Protein AF-A0A180F363-F1 (afdb_monomer)

Foldseek 3Di:
DCVVCVNVPNDPDPVVVCLLQQNDFDQDPPDPPSVDDTGRDPNRNPVSVVVVVVVLVVCLVPVPDPSVVVVVVVD

Radius of gyration: 15.14 Å; Cα contacts (8 Å, |Δi|>4): 61; chains: 1; bounding box: 44×22×33 Å

Solvent-accessible surface area (backbone atoms only — not comparable to full-atom values): 4466 Å² total; per-residue (Å²): 107,52,80,84,26,61,72,59,66,78,45,97,42,71,67,62,46,30,37,48,27,40,74,39,64,43,74,50,74,86,64,99,49,67,84,50,79,64,43,58,56,89,85,27,40,61,66,59,33,51,53,52,50,52,51,50,52,53,47,23,74,70,48,88,48,75,56,24,58,53,47,66,73,71,10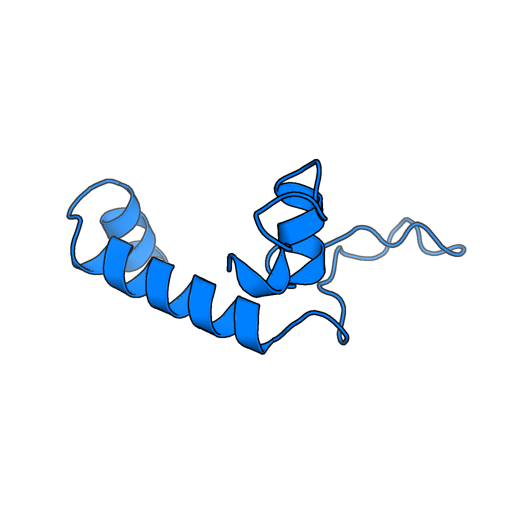8

pLDDT: mean 85.37, std 8.64, range [60.28, 93.94]

Structure (mmCIF, N/CA/C/O backbone):
data_AF-A0A180F363-F1
#
_entry.id   AF-A0A180F363-F1
#
loop_
_atom_site.group_PDB
_atom_site.id
_atom_site.type_symbol
_atom_site.label_atom_id
_atom_site.label_alt_id
_atom_site.label_comp_id
_atom_site.label_asym_id
_atom_site.label_entity_id
_atom_site.label_seq_id
_atom_site.pdbx_PDB_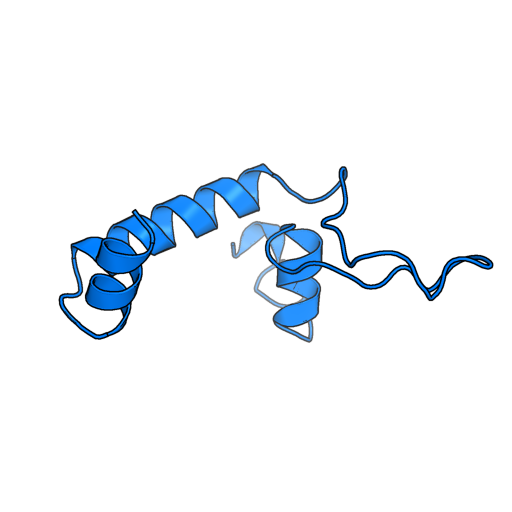ins_code
_atom_site.Cartn_x
_atom_site.Cartn_y
_atom_site.Cartn_z
_atom_site.occupancy
_atom_site.B_iso_or_equiv
_atom_site.auth_seq_id
_atom_site.auth_comp_id
_atom_site.auth_asym_id
_atom_site.auth_atom_id
_atom_site.pdbx_PDB_model_num
ATOM 1 N N . MET A 1 1 ? -6.951 -2.485 -10.239 1.00 80.38 1 MET A N 1
ATOM 2 C CA . MET A 1 1 ? -5.709 -3.265 -10.012 1.00 80.38 1 MET A CA 1
ATOM 3 C C . MET A 1 1 ? -5.413 -4.231 -11.153 1.00 80.38 1 MET A C 1
ATOM 5 O O . MET A 1 1 ? -4.314 -4.148 -11.668 1.00 80.38 1 M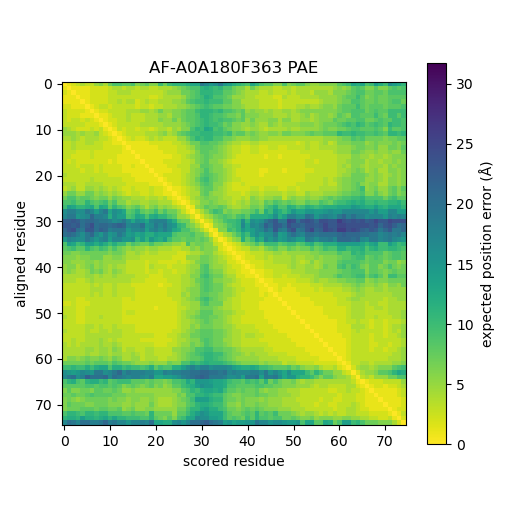ET A O 1
ATOM 9 N N . ILE A 1 2 ? -6.369 -5.062 -11.598 1.00 88.12 2 ILE A N 1
ATOM 10 C CA . ILE A 1 2 ? -6.156 -6.081 -12.653 1.00 88.12 2 ILE A CA 1
ATOM 11 C C . ILE A 1 2 ? -5.509 -5.512 -13.928 1.00 88.12 2 ILE A C 1
ATOM 13 O O . ILE A 1 2 ? -4.542 -6.081 -14.416 1.00 88.12 2 ILE A O 1
ATOM 17 N N . VAL A 1 3 ? -5.992 -4.375 -14.440 1.00 88.50 3 VAL A N 1
ATOM 18 C CA . VAL A 1 3 ? -5.420 -3.745 -15.648 1.00 88.50 3 VAL A CA 1
ATOM 19 C C . VAL A 1 3 ? -3.984 -3.260 -15.412 1.00 88.50 3 VAL A C 1
ATOM 21 O O . VAL A 1 3 ? -3.108 -3.518 -16.228 1.00 88.50 3 VAL A O 1
ATOM 24 N N . VAL A 1 4 ? -3.725 -2.6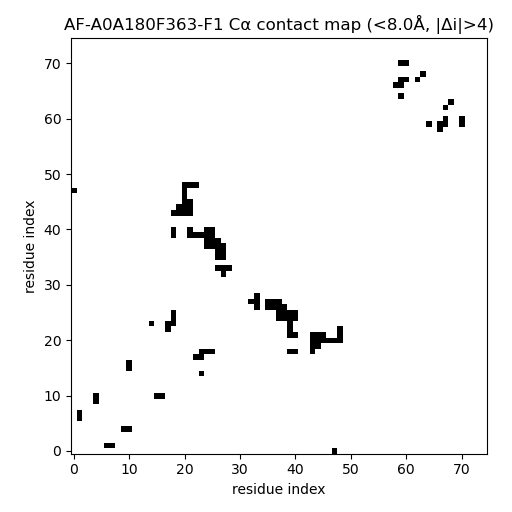19 -14.266 1.00 87.06 4 VAL A N 1
ATOM 25 C CA . VAL A 1 4 ? -2.401 -2.074 -13.902 1.00 87.06 4 VAL A CA 1
ATOM 26 C C . VAL A 1 4 ? -1.360 -3.180 -13.722 1.00 87.06 4 VAL A C 1
ATOM 28 O O . VAL A 1 4 ? -0.190 -2.974 -14.016 1.00 87.06 4 VAL A O 1
ATOM 31 N N . THR A 1 5 ? -1.768 -4.356 -13.242 1.00 89.56 5 THR A N 1
ATOM 32 C CA . THR A 1 5 ? -0.868 -5.494 -13.010 1.00 89.56 5 THR A CA 1
ATOM 33 C C . THR A 1 5 ? -0.874 -6.522 -14.142 1.00 89.56 5 THR A C 1
ATOM 35 O O . THR A 1 5 ? -0.264 -7.579 -13.983 1.00 89.56 5 THR A O 1
ATOM 38 N N . LYS A 1 6 ? -1.603 -6.260 -15.239 1.00 91.19 6 LYS A N 1
ATOM 39 C CA . LYS A 1 6 ? -1.925 -7.231 -16.299 1.00 91.19 6 LYS A CA 1
ATOM 40 C C . LYS A 1 6 ? -2.328 -8.596 -15.737 1.00 91.19 6 LYS A C 1
ATOM 42 O O . LYS A 1 6 ? -1.693 -9.609 -16.002 1.00 91.19 6 LYS A O 1
ATOM 47 N N . GLY A 1 7 ? -3.349 -8.616 -14.886 1.00 90.62 7 GLY A N 1
ATOM 48 C CA . GLY A 1 7 ? -3.804 -9.851 -14.247 1.00 90.62 7 GLY A CA 1
ATOM 49 C C . GLY A 1 7 ? -2.782 -10.441 -13.275 1.00 90.62 7 GLY A C 1
ATOM 50 O O . GLY A 1 7 ? -2.670 -11.655 -13.180 1.00 90.62 7 GLY A O 1
ATOM 51 N N . PHE A 1 8 ? -2.047 -9.589 -12.553 1.00 86.31 8 PHE A N 1
ATOM 52 C CA . PHE A 1 8 ? -1.004 -9.985 -11.593 1.00 86.31 8 PHE A CA 1
ATOM 53 C C . PHE A 1 8 ? 0.222 -10.674 -12.212 1.00 86.31 8 PHE A C 1
ATOM 55 O O . PHE A 1 8 ? 1.036 -11.229 -11.483 1.00 86.31 8 PHE A O 1
ATOM 62 N N . MET A 1 9 ? 0.399 -10.584 -13.532 1.00 88.62 9 MET A N 1
ATOM 63 C CA . MET A 1 9 ? 1.566 -11.142 -14.221 1.00 88.62 9 MET A CA 1
ATOM 64 C C . MET A 1 9 ? 2.783 -10.207 -14.180 1.00 88.62 9 MET A C 1
ATOM 66 O O . MET A 1 9 ? 3.916 -10.677 -14.136 1.00 88.62 9 MET A O 1
ATOM 70 N N . ASP A 1 10 ? 2.568 -8.886 -14.158 1.00 88.31 10 ASP A N 1
ATOM 71 C CA . ASP A 1 10 ? 3.661 -7.903 -14.253 1.00 88.31 10 ASP A CA 1
ATOM 72 C C . ASP A 1 10 ? 4.509 -7.802 -12.968 1.00 88.31 10 ASP A C 1
ATOM 74 O O . ASP A 1 10 ? 5.651 -7.339 -13.004 1.00 88.31 10 ASP A O 1
ATOM 78 N N . PHE A 1 11 ? 3.976 -8.223 -11.817 1.00 88.06 11 PHE A N 1
ATOM 79 C CA . PHE A 1 11 ? 4.653 -8.109 -10.524 1.00 88.06 11 PHE A CA 1
ATOM 80 C C . PHE A 1 11 ? 4.730 -9.465 -9.827 1.00 88.06 11 PHE A C 1
ATOM 82 O O . PHE A 1 11 ? 3.724 -9.999 -9.379 1.00 88.06 11 PHE A O 1
ATOM 89 N N . THR A 1 12 ? 5.950 -9.974 -9.655 1.00 87.06 12 THR A N 1
ATOM 90 C CA . THR A 1 12 ? 6.211 -11.232 -8.930 1.00 87.06 12 THR A CA 1
ATOM 91 C C . THR A 1 12 ? 6.118 -11.088 -7.409 1.00 87.06 12 THR A C 1
ATOM 93 O O . THR A 1 12 ? 6.029 -12.076 -6.695 1.00 87.06 12 THR A O 1
ATOM 96 N N . ASP A 1 13 ? 6.234 -9.858 -6.906 1.00 88.88 13 ASP A N 1
ATOM 97 C CA . ASP A 1 13 ? 6.300 -9.538 -5.481 1.00 88.88 13 ASP A CA 1
ATOM 98 C C . ASP A 1 13 ? 5.390 -8.341 -5.194 1.00 88.88 13 ASP A C 1
ATOM 100 O O . ASP A 1 13 ? 5.466 -7.302 -5.864 1.00 88.88 13 ASP A O 1
ATOM 104 N N . ALA A 1 14 ? 4.555 -8.477 -4.165 1.00 88.88 14 ALA A N 1
ATOM 105 C CA . ALA A 1 14 ? 3.681 -7.422 -3.677 1.00 88.88 14 ALA A CA 1
ATOM 106 C C . ALA A 1 14 ? 4.459 -6.140 -3.333 1.00 88.88 14 ALA A C 1
ATOM 108 O O . ALA A 1 14 ? 3.984 -5.041 -3.618 1.00 88.88 14 ALA A O 1
ATOM 109 N N . ARG A 1 15 ? 5.686 -6.241 -2.800 1.00 89.12 15 ARG A N 1
ATOM 110 C CA . ARG A 1 15 ? 6.515 -5.067 -2.484 1.00 89.12 15 ARG A CA 1
ATOM 111 C C . ARG A 1 15 ? 6.912 -4.289 -3.741 1.00 89.12 15 ARG A C 1
ATOM 113 O O . ARG A 1 15 ? 6.909 -3.058 -3.702 1.00 89.12 15 ARG A O 1
ATOM 120 N N . LYS A 1 16 ? 7.199 -4.967 -4.859 1.00 89.62 16 LYS A N 1
ATOM 121 C CA . LYS A 1 16 ? 7.506 -4.311 -6.147 1.00 89.62 16 LYS A CA 1
ATOM 122 C C . LYS A 1 16 ? 6.298 -3.542 -6.676 1.00 89.62 16 LYS A C 1
ATOM 124 O O . LYS A 1 16 ? 6.441 -2.411 -7.137 1.00 89.62 16 LYS A O 1
ATOM 129 N N . PHE A 1 17 ? 5.106 -4.117 -6.544 1.00 91.50 17 PHE A N 1
ATOM 130 C CA . PHE A 1 17 ? 3.873 -3.413 -6.879 1.00 91.50 17 PHE A CA 1
ATOM 131 C C . PHE A 1 17 ? 3.635 -2.205 -5.956 1.00 91.50 17 PHE A C 1
ATOM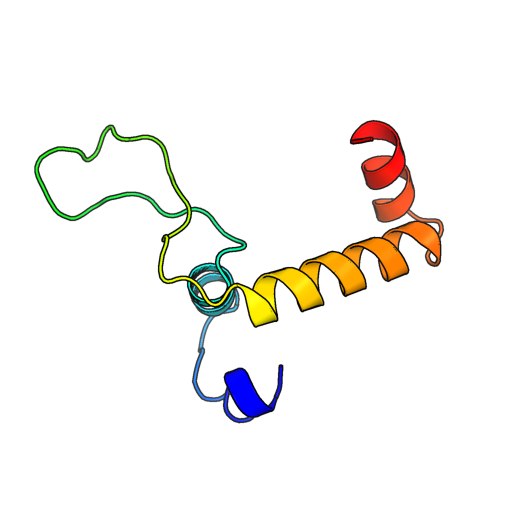 133 O O . PHE A 1 17 ? 3.333 -1.112 -6.43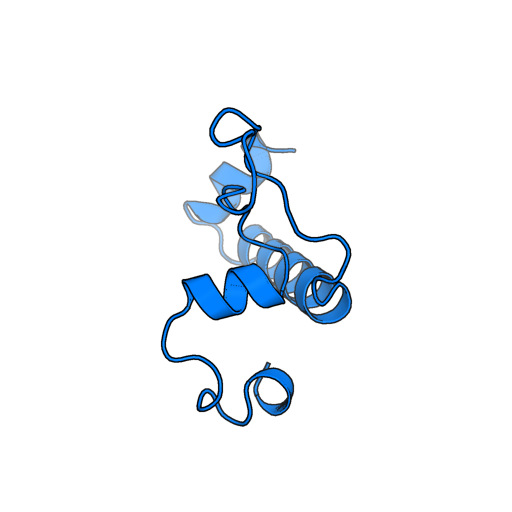1 1.00 91.50 17 PHE A O 1
ATOM 140 N N . CYS A 1 18 ? 3.857 -2.348 -4.646 1.00 90.69 18 CYS A N 1
ATOM 141 C CA . CYS A 1 18 ? 3.740 -1.242 -3.691 1.00 90.69 18 CYS A CA 1
ATOM 142 C C . CYS A 1 18 ? 4.741 -0.106 -3.953 1.00 90.69 18 CYS A C 1
ATOM 144 O O . CYS A 1 18 ? 4.415 1.055 -3.700 1.00 90.69 18 CYS A O 1
ATOM 146 N N . TYR A 1 19 ? 5.936 -0.414 -4.466 1.00 89.81 19 TYR A N 1
ATOM 147 C CA . TYR A 1 19 ? 6.889 0.589 -4.946 1.00 89.81 19 TYR A CA 1
ATOM 148 C C . TYR A 1 19 ? 6.316 1.349 -6.146 1.00 89.81 19 TYR A C 1
ATOM 150 O O . TYR A 1 19 ? 6.293 2.579 -6.145 1.00 89.81 19 TYR A O 1
ATOM 158 N N . HIS A 1 20 ? 5.813 0.618 -7.147 1.00 90.56 20 HIS A N 1
ATOM 159 C CA . HIS A 1 20 ? 5.219 1.198 -8.353 1.00 90.56 20 HIS A CA 1
ATOM 160 C C . HIS A 1 20 ? 4.029 2.110 -8.021 1.00 90.56 20 HIS A C 1
ATOM 162 O O . HIS A 1 20 ? 3.940 3.227 -8.526 1.00 90.56 20 HIS A O 1
ATOM 168 N N . ALA A 1 21 ? 3.159 1.676 -7.107 1.00 93.00 21 ALA A N 1
ATOM 169 C CA . ALA A 1 21 ? 2.034 2.461 -6.604 1.00 93.00 21 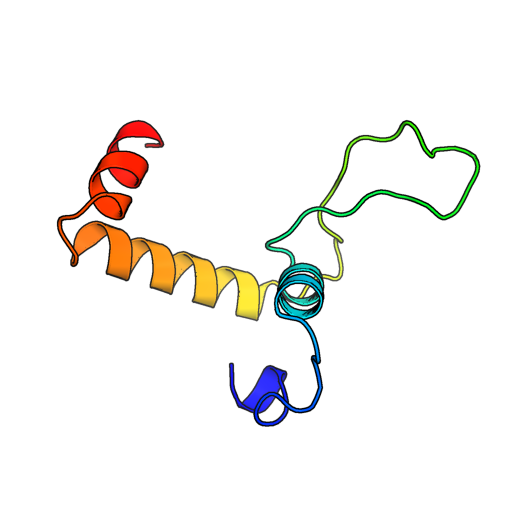ALA A CA 1
ATOM 170 C C . ALA A 1 21 ? 2.446 3.574 -5.618 1.00 93.00 21 ALA A C 1
ATOM 172 O O . ALA A 1 21 ? 1.611 4.362 -5.191 1.00 93.00 21 ALA A O 1
ATOM 173 N N . GLY A 1 22 ? 3.712 3.654 -5.200 1.00 92.00 22 GLY A N 1
ATOM 174 C CA . GLY A 1 22 ? 4.191 4.684 -4.275 1.00 92.00 22 GLY A CA 1
ATOM 175 C C . GLY A 1 22 ? 3.594 4.603 -2.868 1.00 92.00 22 GLY A C 1
ATOM 176 O O . GLY A 1 22 ? 3.408 5.630 -2.202 1.00 92.00 22 GLY A O 1
ATOM 177 N N . VAL A 1 23 ? 3.269 3.386 -2.436 1.00 92.12 23 VAL A N 1
ATOM 178 C CA . VAL A 1 23 ? 2.794 3.060 -1.085 1.00 92.12 23 VAL A CA 1
ATOM 179 C C . VAL A 1 23 ? 3.973 2.689 -0.186 1.00 92.12 23 VAL A C 1
ATOM 181 O O . VAL A 1 23 ? 4.015 3.098 0.970 1.00 92.12 23 VAL A O 1
ATOM 184 N N . ALA A 1 24 ? 4.958 1.967 -0.726 1.00 90.75 24 ALA A N 1
ATOM 185 C CA . ALA A 1 24 ? 6.165 1.594 0.002 1.00 90.75 24 ALA A CA 1
ATOM 186 C C . ALA A 1 24 ? 7.316 2.572 -0.304 1.00 90.75 24 ALA A C 1
ATOM 188 O O . ALA A 1 24 ? 7.577 2.858 -1.477 1.00 90.75 24 ALA A O 1
ATOM 189 N N . PRO A 1 25 ? 8.024 3.086 0.717 1.00 87.38 25 PRO A N 1
ATOM 190 C CA . PRO A 1 25 ? 9.228 3.874 0.509 1.00 87.38 25 PRO A CA 1
ATOM 191 C C . PRO A 1 25 ? 10.394 2.973 0.083 1.00 87.38 25 PRO A C 1
ATOM 193 O O . PRO A 1 25 ? 10.432 1.785 0.409 1.00 87.38 25 PRO A O 1
ATOM 196 N N . PHE A 1 26 ? 11.370 3.548 -0.615 1.00 80.75 26 PHE A N 1
ATOM 197 C CA . PHE A 1 26 ? 12.546 2.831 -1.092 1.00 80.75 26 PHE A CA 1
ATOM 198 C C . PHE A 1 26 ? 13.848 3.482 -0.652 1.00 80.75 26 PHE A C 1
ATOM 200 O O . PHE A 1 26 ? 13.935 4.705 -0.511 1.00 80.75 26 PHE A O 1
ATOM 207 N N . SER A 1 27 ? 14.862 2.643 -0.455 1.00 79.06 27 SER A N 1
ATOM 208 C CA . SER A 1 27 ? 16.230 3.071 -0.193 1.00 79.06 27 SER A CA 1
ATOM 209 C C . SER A 1 27 ? 16.898 3.511 -1.490 1.00 79.06 27 SER A C 1
ATOM 211 O O . SER A 1 27 ? 16.891 2.776 -2.479 1.00 79.06 27 SER A O 1
ATOM 213 N N . TYR A 1 28 ? 17.510 4.692 -1.482 1.00 73.56 28 TYR A N 1
ATOM 214 C CA . TYR A 1 28 ? 18.367 5.130 -2.579 1.00 73.56 28 TYR A CA 1
ATOM 215 C C . TYR A 1 28 ? 19.671 4.322 -2.560 1.00 73.56 28 TYR A C 1
ATOM 217 O O . TYR A 1 28 ? 20.482 4.479 -1.653 1.00 73.56 28 TYR A O 1
ATOM 225 N N . SER A 1 29 ? 19.863 3.453 -3.555 1.00 69.62 29 SER A N 1
ATOM 226 C CA . SER A 1 29 ? 21.102 2.682 -3.746 1.00 69.62 29 SER A CA 1
ATOM 227 C C . SER A 1 29 ? 21.974 3.200 -4.896 1.00 69.62 29 SER A C 1
ATOM 229 O O . SER A 1 29 ? 23.125 2.793 -5.019 1.00 69.62 29 SER A O 1
ATOM 231 N N . SER A 1 30 ? 21.460 4.110 -5.732 1.00 63.22 30 SER A N 1
ATOM 232 C CA . SER A 1 30 ? 22.199 4.702 -6.851 1.00 63.22 30 SER A CA 1
ATOM 233 C C . SER A 1 30 ? 22.884 6.009 -6.428 1.00 63.22 30 SER A C 1
ATOM 235 O O . SER A 1 30 ? 22.214 7.028 -6.242 1.00 63.22 30 SER A O 1
ATOM 237 N N . GLY A 1 31 ? 24.212 5.983 -6.291 1.00 67.19 31 GLY A N 1
ATOM 238 C CA . GLY A 1 31 ? 25.052 7.132 -5.921 1.00 67.19 31 GLY A CA 1
ATOM 239 C C . GLY A 1 31 ? 25.561 7.089 -4.474 1.00 67.19 31 GLY A C 1
ATOM 240 O O . GLY A 1 31 ? 25.113 6.283 -3.665 1.00 67.19 31 GLY A O 1
ATOM 241 N N . SER A 1 32 ? 26.491 7.985 -4.128 1.00 60.28 32 SER A N 1
ATOM 242 C CA . SER A 1 32 ? 27.197 8.056 -2.829 1.00 60.28 32 SER A CA 1
ATOM 243 C C . SER A 1 32 ? 26.306 8.308 -1.595 1.00 60.28 32 SER A C 1
ATOM 245 O O . SER A 1 32 ? 26.804 8.413 -0.475 1.00 60.28 32 SER A O 1
ATOM 247 N N . SER A 1 33 ? 24.982 8.382 -1.762 1.00 60.91 33 SER A N 1
ATOM 248 C CA . SER A 1 33 ? 24.010 8.696 -0.712 1.00 60.91 33 SER A CA 1
ATOM 249 C C . SER A 1 33 ? 23.222 7.465 -0.243 1.00 60.91 33 SER A C 1
ATOM 251 O O . SER A 1 33 ? 21.995 7.474 -0.185 1.00 60.91 33 SER A O 1
ATOM 253 N N . ILE A 1 34 ? 23.930 6.408 0.163 1.00 65.44 34 ILE A N 1
ATOM 254 C CA . ILE A 1 34 ? 23.335 5.224 0.822 1.00 65.44 34 ILE A CA 1
ATOM 255 C C . ILE A 1 34 ? 22.734 5.594 2.201 1.00 65.44 34 ILE A C 1
ATOM 257 O O . ILE A 1 34 ? 21.882 4.891 2.733 1.00 65.44 34 ILE A O 1
ATOM 261 N N . ARG A 1 35 ? 23.123 6.748 2.771 1.00 71.88 35 ARG A N 1
ATOM 262 C CA . ARG A 1 35 ? 22.613 7.287 4.048 1.00 71.88 35 ARG A CA 1
ATOM 263 C C . ARG A 1 35 ? 21.336 8.138 3.926 1.00 71.88 35 ARG A C 1
ATOM 265 O O . ARG A 1 35 ? 20.889 8.697 4.926 1.00 71.88 35 ARG A O 1
ATOM 272 N N . SER A 1 36 ? 20.757 8.296 2.731 1.00 74.31 36 SER A N 1
ATOM 273 C CA . SER A 1 36 ? 19.534 9.097 2.565 1.00 74.31 36 SER A CA 1
ATOM 274 C C . SER A 1 36 ? 18.314 8.398 3.170 1.00 74.31 36 SER A C 1
ATOM 276 O O . SER A 1 36 ? 18.184 7.179 3.088 1.00 74.31 36 SER A O 1
ATOM 278 N N . ARG A 1 37 ? 17.378 9.173 3.737 1.00 82.06 37 ARG A N 1
ATOM 279 C CA . ARG A 1 37 ? 16.094 8.634 4.215 1.00 82.06 37 ARG A CA 1
ATOM 280 C C . ARG A 1 37 ? 15.333 7.977 3.063 1.00 82.06 37 ARG A C 1
ATOM 282 O O . ARG A 1 37 ? 15.294 8.523 1.960 1.00 82.06 37 ARG A O 1
ATOM 289 N N . ASN A 1 38 ? 14.667 6.861 3.352 1.00 86.81 38 ASN A N 1
ATOM 290 C CA . ASN A 1 38 ? 13.803 6.196 2.382 1.00 86.81 38 ASN A CA 1
ATOM 291 C C . ASN A 1 38 ? 12.677 7.145 1.952 1.00 86.81 38 ASN A C 1
ATOM 293 O O . ASN A 1 38 ? 12.035 7.782 2.790 1.00 86.81 38 ASN A O 1
ATOM 297 N N . ARG A 1 39 ? 12.435 7.247 0.644 1.00 85.81 39 ARG A N 1
ATOM 298 C CA . ARG A 1 39 ? 11.401 8.120 0.070 1.00 85.81 39 ARG A CA 1
ATOM 299 C C . ARG A 1 39 ? 10.529 7.345 -0.903 1.00 85.81 39 ARG A C 1
ATOM 301 O O . ARG A 1 39 ? 10.903 6.278 -1.366 1.00 85.81 39 ARG A O 1
ATOM 308 N N . VAL A 1 40 ? 9.349 7.878 -1.192 1.00 88.50 40 VAL A N 1
ATOM 309 C CA . VAL A 1 40 ? 8.501 7.397 -2.287 1.00 88.50 40 VAL A CA 1
ATOM 310 C C . VAL A 1 40 ? 8.921 8.094 -3.580 1.00 88.50 40 VAL A C 1
ATOM 312 O O . VAL A 1 40 ? 9.338 9.254 -3.558 1.00 88.50 40 VAL A O 1
ATOM 315 N N . LEU A 1 41 ? 8.822 7.397 -4.712 1.00 84.50 41 LEU A N 1
ATOM 316 C CA . LEU A 1 41 ? 9.240 7.939 -6.002 1.00 84.50 41 LEU A CA 1
ATOM 317 C C . LEU A 1 41 ? 8.208 8.958 -6.497 1.00 84.50 41 LEU A C 1
ATOM 319 O O . LEU A 1 41 ? 7.010 8.687 -6.472 1.00 84.50 41 LEU A O 1
ATOM 323 N N . GLN A 1 42 ? 8.653 10.109 -7.005 1.00 85.19 42 GLN A N 1
ATOM 324 C CA . GLN A 1 42 ? 7.734 11.127 -7.542 1.00 85.19 42 GLN A CA 1
ATOM 325 C C . GLN A 1 42 ? 6.940 10.635 -8.761 1.00 85.19 42 GLN A C 1
ATOM 327 O O . GLN A 1 42 ? 5.801 11.053 -8.969 1.00 85.19 42 GLN A O 1
ATOM 332 N N . ARG A 1 43 ? 7.537 9.715 -9.532 1.00 87.56 43 ARG A N 1
ATOM 333 C CA . ARG A 1 43 ? 6.940 9.056 -10.703 1.00 87.56 43 ARG A CA 1
ATOM 334 C C . ARG A 1 43 ? 6.057 7.850 -10.342 1.00 87.56 43 ARG A C 1
ATOM 336 O O . ARG A 1 43 ? 5.604 7.149 -11.235 1.00 87.56 43 ARG A O 1
ATOM 343 N N . ALA A 1 44 ? 5.833 7.567 -9.060 1.00 91.12 44 ALA A N 1
ATOM 344 C CA . ALA A 1 44 ? 4.922 6.493 -8.681 1.00 91.12 44 ALA A CA 1
ATOM 345 C C . ALA A 1 44 ? 3.506 6.737 -9.233 1.00 91.12 44 ALA A C 1
ATOM 347 O O . ALA A 1 44 ? 3.082 7.885 -9.391 1.00 91.12 44 ALA A O 1
ATOM 348 N N . ASP A 1 45 ? 2.764 5.662 -9.487 1.00 91.94 45 ASP A N 1
ATOM 349 C CA . ASP A 1 45 ? 1.380 5.737 -9.946 1.00 91.94 45 ASP A CA 1
ATOM 350 C C . ASP A 1 45 ? 0.463 6.250 -8.824 1.00 91.94 45 ASP A C 1
ATOM 352 O O . ASP A 1 45 ? -0.038 5.506 -7.974 1.00 91.94 45 ASP A O 1
ATOM 356 N N . LYS A 1 46 ? 0.238 7.566 -8.845 1.00 91.19 46 LYS A N 1
ATOM 357 C CA . LYS A 1 46 ? -0.588 8.284 -7.870 1.00 91.19 46 LYS A CA 1
ATOM 358 C C . LYS A 1 46 ? -2.067 7.894 -7.953 1.00 91.19 46 LYS A C 1
ATOM 360 O O . LYS A 1 46 ? -2.765 8.018 -6.950 1.00 91.19 46 LYS A O 1
ATOM 365 N N . SER A 1 47 ? -2.543 7.407 -9.102 1.00 93.12 47 SER A N 1
ATOM 366 C CA . SER A 1 47 ? -3.938 6.983 -9.262 1.00 93.12 47 SER A CA 1
ATOM 367 C C . SER A 1 47 ? -4.197 5.693 -8.486 1.00 93.12 47 SER A C 1
ATOM 369 O O . SER A 1 47 ? -5.087 5.636 -7.634 1.00 93.12 47 SER A O 1
ATOM 371 N N . THR A 1 48 ? -3.329 4.697 -8.671 1.00 92.38 48 THR A N 1
ATOM 372 C CA . THR A 1 48 ? -3.363 3.445 -7.913 1.00 92.38 48 THR A CA 1
ATOM 373 C C . THR A 1 48 ? -3.152 3.706 -6.422 1.00 92.38 48 THR A C 1
ATOM 375 O O . THR A 1 48 ? -3.853 3.119 -5.598 1.00 92.38 48 THR A O 1
ATOM 378 N N . LYS A 1 49 ? -2.265 4.642 -6.056 1.00 93.12 49 LYS A N 1
ATOM 379 C CA . LYS A 1 49 ? -2.086 5.081 -4.664 1.00 93.12 49 LYS A CA 1
ATOM 380 C C . LYS A 1 49 ? -3.386 5.575 -4.028 1.00 93.12 49 LYS A C 1
ATOM 382 O O . LYS A 1 49 ? -3.722 5.150 -2.925 1.00 93.12 49 LYS A O 1
ATOM 387 N N . ALA A 1 50 ? -4.099 6.469 -4.713 1.00 93.94 50 ALA A N 1
ATOM 388 C CA . ALA A 1 50 ? -5.344 7.044 -4.216 1.00 93.94 50 ALA A CA 1
ATOM 389 C C . ALA A 1 50 ? -6.428 5.971 -4.043 1.00 93.94 50 ALA A C 1
ATOM 391 O O . ALA A 1 50 ? -7.088 5.928 -3.007 1.00 93.94 50 ALA A O 1
ATOM 392 N N . LEU A 1 51 ? -6.562 5.057 -5.008 1.00 93.75 51 LEU A N 1
ATOM 393 C CA . LEU A 1 51 ? -7.521 3.952 -4.927 1.00 93.75 51 LEU A CA 1
ATOM 394 C C . LEU A 1 51 ? -7.235 3.020 -3.745 1.00 93.75 51 LEU A C 1
ATOM 396 O O . LEU A 1 51 ? -8.152 2.671 -3.005 1.00 93.75 51 LEU A O 1
ATOM 400 N N . LEU A 1 52 ? -5.969 2.644 -3.542 1.00 92.62 52 LEU A N 1
ATOM 401 C CA . LEU A 1 52 ? -5.565 1.806 -2.410 1.00 92.62 52 LEU A CA 1
ATOM 402 C C . LEU A 1 52 ? -5.813 2.503 -1.072 1.00 92.62 52 LEU A C 1
ATOM 404 O O . LEU A 1 52 ? -6.284 1.869 -0.132 1.00 92.62 52 LEU A O 1
ATOM 408 N N . HIS A 1 53 ? -5.539 3.806 -0.996 1.00 92.00 53 HIS A N 1
ATOM 409 C CA . HIS A 1 53 ? -5.817 4.603 0.192 1.00 92.00 53 HIS A CA 1
ATOM 410 C C . HIS A 1 53 ? -7.314 4.625 0.524 1.00 92.00 53 HIS A C 1
ATOM 412 O O . HIS A 1 53 ? -7.699 4.322 1.649 1.00 92.00 53 HIS A O 1
ATOM 418 N N . MET A 1 54 ? -8.166 4.921 -0.460 1.00 93.56 54 MET A N 1
ATOM 419 C CA . MET 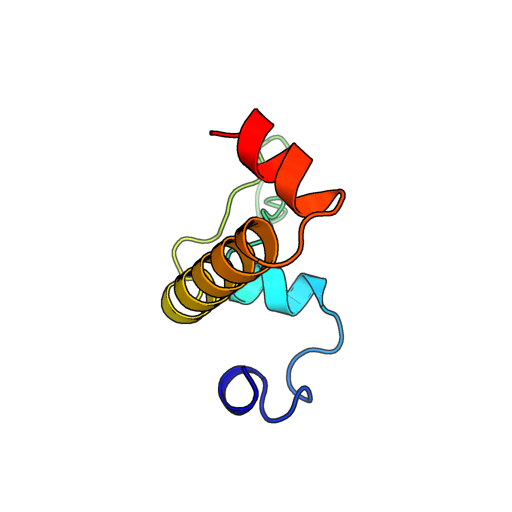A 1 54 ? -9.619 4.937 -0.267 1.00 93.56 54 MET A CA 1
ATOM 420 C C . MET A 1 54 ? -10.160 3.564 0.135 1.00 93.56 54 MET A C 1
ATOM 422 O O . MET A 1 54 ? -10.971 3.467 1.053 1.00 93.56 54 MET A O 1
ATOM 426 N N . ALA A 1 55 ? -9.682 2.493 -0.501 1.00 91.75 55 ALA A N 1
ATOM 427 C CA . ALA A 1 55 ? -10.058 1.135 -0.127 1.00 91.75 55 ALA A CA 1
ATOM 428 C C . ALA A 1 55 ? -9.664 0.822 1.326 1.00 91.75 55 ALA A C 1
ATOM 430 O O . ALA A 1 55 ? -10.476 0.276 2.071 1.00 91.75 55 ALA A O 1
ATOM 431 N N . ALA A 1 56 ? -8.459 1.216 1.749 1.00 90.81 56 ALA A N 1
ATOM 432 C CA . ALA A 1 56 ? -7.999 1.033 3.122 1.00 90.81 56 ALA A CA 1
ATOM 433 C C . ALA A 1 56 ? -8.874 1.791 4.134 1.00 90.81 56 ALA A C 1
ATOM 435 O O . ALA A 1 56 ? -9.241 1.207 5.148 1.00 90.81 56 ALA A O 1
ATOM 436 N N . LEU A 1 57 ? -9.269 3.036 3.842 1.00 91.56 57 LEU A N 1
ATOM 437 C CA . LEU A 1 57 ? -10.185 3.809 4.692 1.00 91.56 57 LEU A CA 1
ATOM 438 C C . LEU A 1 57 ? -11.563 3.147 4.817 1.00 91.56 57 LEU A C 1
ATOM 440 O O . LEU A 1 57 ? -12.109 3.027 5.914 1.00 91.56 57 LEU A O 1
ATOM 444 N N . VAL A 1 58 ? -12.128 2.682 3.701 1.00 92.38 58 VAL A N 1
ATOM 445 C CA . VAL A 1 58 ? -13.431 1.998 3.698 1.00 92.38 58 VAL A CA 1
ATOM 446 C C . VAL A 1 58 ? -13.366 0.702 4.503 1.00 92.38 58 VAL A C 1
ATOM 448 O O . VAL A 1 58 ? -14.270 0.416 5.283 1.00 92.38 58 VAL A O 1
ATOM 451 N N . VAL A 1 59 ? -12.299 -0.082 4.342 1.00 90.81 59 VAL A N 1
ATOM 452 C CA . VAL A 1 59 ? -12.106 -1.317 5.111 1.00 90.81 59 VAL A CA 1
ATOM 453 C C . VAL A 1 59 ? -11.909 -1.007 6.590 1.00 90.81 59 VAL A C 1
ATOM 455 O O . VAL A 1 59 ? -12.557 -1.645 7.413 1.00 90.81 59 VAL A O 1
ATOM 458 N N . ALA A 1 60 ? -11.075 -0.022 6.929 1.00 90.31 60 ALA A N 1
ATOM 459 C CA . ALA A 1 60 ? -10.830 0.365 8.312 1.00 90.31 60 ALA A CA 1
ATOM 460 C C . ALA A 1 60 ? -12.136 0.753 9.011 1.00 90.31 60 ALA A C 1
ATOM 462 O O . ALA A 1 60 ? -12.440 0.206 10.060 1.00 90.31 60 ALA A O 1
ATOM 463 N N . THR A 1 61 ? -12.948 1.612 8.392 1.00 88.00 61 THR A N 1
ATOM 464 C CA . THR A 1 61 ? -14.208 2.116 8.971 1.00 88.00 61 THR A CA 1
ATOM 465 C C . THR A 1 61 ? -15.332 1.080 9.038 1.00 88.00 61 THR A C 1
ATOM 467 O O . THR A 1 61 ? -16.153 1.129 9.954 1.00 88.00 61 THR A O 1
ATOM 470 N N . ARG A 1 62 ? -15.405 0.135 8.091 1.00 86.88 62 ARG A N 1
ATOM 471 C CA . ARG A 1 62 ? -16.497 -0.858 8.031 1.00 86.88 62 ARG A CA 1
ATOM 472 C C . ARG A 1 62 ? -16.188 -2.156 8.766 1.00 86.88 62 ARG A C 1
ATOM 474 O O . ARG A 1 62 ? -17.092 -2.769 9.329 1.00 86.88 62 ARG A O 1
ATOM 481 N N . CYS A 1 63 ? -14.932 -2.586 8.772 1.00 78.50 63 CYS A N 1
ATOM 482 C CA . CYS A 1 63 ? -14.505 -3.804 9.445 1.00 78.50 63 CYS A CA 1
ATOM 483 C C . CYS A 1 63 ? -13.967 -3.438 10.832 1.00 78.50 63 CYS A C 1
ATOM 485 O O . CYS A 1 63 ? -12.766 -3.248 11.002 1.00 78.50 63 CYS A O 1
ATOM 487 N N . ARG A 1 64 ? -14.865 -3.342 11.826 1.00 68.69 64 ARG A N 1
ATOM 488 C CA . ARG A 1 64 ? -14.539 -3.081 13.244 1.00 68.69 64 ARG A CA 1
ATOM 489 C C . ARG A 1 64 ? -13.669 -4.193 13.842 1.00 68.69 64 ARG A C 1
ATOM 491 O O . ARG A 1 64 ? -14.175 -5.127 14.459 1.00 68.69 64 ARG A O 1
ATOM 498 N N . ARG A 1 65 ? -12.365 -4.119 13.596 1.00 78.56 65 ARG A N 1
ATOM 499 C CA . ARG A 1 65 ? -11.309 -5.011 14.102 1.00 78.56 65 ARG A CA 1
ATOM 500 C C . ARG A 1 65 ? -10.032 -4.186 14.321 1.00 78.56 65 ARG A C 1
ATOM 502 O O . ARG A 1 65 ? -10.073 -2.963 14.280 1.00 78.56 65 ARG A O 1
ATOM 509 N N . GLU A 1 66 ? -8.890 -4.847 14.462 1.00 83.50 66 GLU A N 1
ATOM 510 C CA . GLU A 1 66 ? -7.561 -4.249 14.688 1.00 83.50 66 GLU A CA 1
ATOM 511 C C . GLU A 1 66 ? -7.214 -3.070 13.753 1.00 83.50 66 GLU A C 1
ATOM 513 O O . GLU A 1 66 ? -6.562 -2.107 14.157 1.00 83.50 66 GLU A O 1
ATOM 518 N N . VAL A 1 67 ? -7.674 -3.114 12.497 1.00 84.06 67 VAL A N 1
ATOM 519 C CA . VAL A 1 67 ? -7.424 -2.053 11.505 1.00 84.06 67 VAL A CA 1
ATOM 520 C C . VAL A 1 67 ? -8.182 -0.762 11.840 1.00 84.06 67 VAL A C 1
ATOM 522 O O . VAL A 1 67 ? -7.660 0.324 11.595 1.00 84.06 67 VAL A O 1
ATOM 525 N N . TYR A 1 68 ? -9.380 -0.870 12.422 1.00 87.62 68 TYR A N 1
ATOM 526 C CA . TYR A 1 68 ? -10.175 0.275 12.874 1.00 87.62 68 TYR A CA 1
ATOM 527 C C . TYR A 1 68 ? -9.509 0.973 14.066 1.00 87.62 68 TYR A C 1
ATOM 529 O O . TYR A 1 68 ? -9.360 2.189 14.059 1.00 87.62 68 TYR A O 1
ATOM 537 N N . GLU A 1 69 ? -9.017 0.210 15.045 1.00 88.94 69 GLU A N 1
ATOM 538 C CA . GLU A 1 69 ? -8.301 0.772 16.200 1.00 88.94 69 GLU A CA 1
ATOM 539 C C . GLU A 1 69 ? -7.017 1.496 15.785 1.00 88.94 69 GLU A C 1
ATOM 541 O O . GLU A 1 69 ? -6.678 2.553 16.314 1.00 88.94 69 GLU A O 1
ATOM 546 N N . TYR A 1 70 ? -6.275 0.937 14.824 1.00 88.25 70 TYR A N 1
ATOM 547 C CA . TYR A 1 70 ? -5.119 1.627 14.260 1.00 88.25 70 TYR A CA 1
ATOM 548 C C . TYR A 1 70 ? -5.522 2.914 13.532 1.00 88.25 70 TYR A C 1
ATOM 550 O O . TYR A 1 70 ? -4.811 3.910 13.644 1.00 88.25 70 TYR A O 1
ATOM 558 N N . TYR A 1 71 ? -6.633 2.886 12.793 1.00 88.44 71 TYR A N 1
ATOM 559 C CA . TYR A 1 71 ? -7.161 4.052 12.095 1.00 88.44 71 TYR A CA 1
ATOM 560 C C . TYR A 1 71 ? -7.503 5.185 13.074 1.00 88.44 71 TYR A C 1
ATOM 562 O O . TYR A 1 71 ? -6.971 6.277 12.908 1.00 88.44 71 TYR A O 1
ATOM 570 N N . GLU A 1 72 ? -8.253 4.907 14.145 1.00 88.19 72 GLU A N 1
ATOM 571 C CA . GLU A 1 72 ? -8.591 5.910 15.172 1.00 88.19 72 GLU A CA 1
ATOM 572 C C . GLU A 1 72 ? -7.373 6.479 15.911 1.00 88.19 72 GLU A C 1
ATOM 574 O O . GLU A 1 72 ? -7.383 7.645 16.272 1.00 88.19 72 GLU A O 1
ATOM 579 N N . ARG A 1 73 ? -6.315 5.689 16.143 1.00 89.69 73 ARG A N 1
ATOM 580 C CA . ARG A 1 73 ? -5.082 6.199 16.780 1.00 89.69 73 ARG A CA 1
ATOM 581 C C . ARG A 1 73 ? -4.255 7.117 15.881 1.00 89.69 73 ARG A C 1
ATOM 583 O O . ARG A 1 73 ? -3.368 7.808 16.380 1.00 89.69 73 ARG A O 1
ATOM 590 N N . LYS A 1 74 ?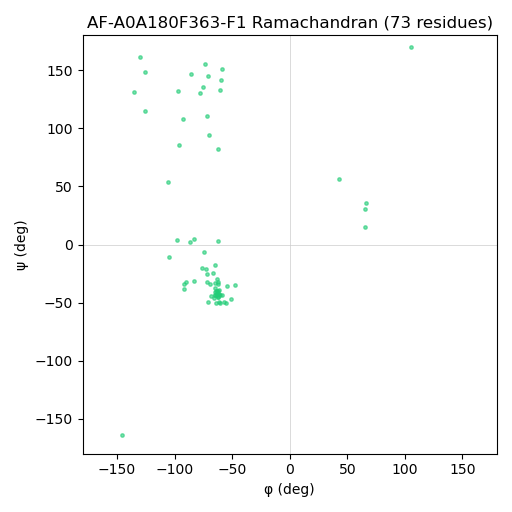 -4.391 6.960 14.565 1.00 81.69 74 LYS A N 1
ATOM 591 C CA . LYS A 1 74 ? -3.559 7.646 13.573 1.00 81.69 74 LYS A CA 1
ATOM 592 C C . LYS A 1 74 ? -4.168 8.984 13.150 1.00 81.69 74 LYS A C 1
ATOM 594 O O . LYS A 1 74 ? -3.401 9.870 12.771 1.00 81.69 74 LYS A O 1
ATOM 599 N N . GLU A 1 75 ? -5.498 9.070 13.142 1.00 60.75 75 GLU A N 1
ATOM 600 C CA . GLU A 1 75 ? -6.243 10.338 13.079 1.00 60.75 75 GLU A CA 1
ATOM 601 C C . GLU A 1 75 ? -5.934 11.201 14.313 1.00 60.75 75 GLU A C 1
ATOM 603 O O . GLU A 1 75 ? -5.747 12.425 14.127 1.00 60.75 75 GLU A O 1
#

Secondary structure (DSSP, 8-state):
-TTTTTTTTS-SSHHHHHHHTT-S-B---SSS-TTSPPB--TTS-HHHHHHHHHHHHHHHHHS-SHHHHHHHHH-

Sequence (75 aa):
MIVVTKGFMDFTDARKFCYHAGVAPFSYSSGSSIRSRNRVLQRADKSTKALLHMAALVVATRCRREVYEYYERKE

Mean predicted aligned error: 6.24 Å